Protein AF-A0AAV1KQA3-F1 (afdb_monomer_lite)

Radius of gyration: 20.81 Å; chains: 1; bounding box: 55×18×63 Å

Organism: NCBI:txid213953

Structure (mmCIF, N/CA/C/O backbone):
data_AF-A0AAV1KQA3-F1
#
_entry.id   AF-A0AAV1KQA3-F1
#
loop_
_atom_site.group_PDB
_atom_site.id
_atom_site.type_symbol
_atom_site.label_atom_id
_atom_site.label_alt_id
_atom_site.label_comp_id
_atom_site.label_asym_id
_atom_site.label_entity_id
_atom_site.label_seq_id
_atom_site.pdbx_PDB_ins_code
_atom_site.Cartn_x
_atom_site.Cartn_y
_atom_site.Cartn_z
_atom_site.occupancy
_atom_site.B_iso_or_equiv
_atom_site.auth_seq_id
_atom_site.auth_comp_id
_atom_site.auth_asym_id
_atom_site.auth_atom_id
_atom_site.pdbx_PDB_model_num
ATOM 1 N N . MET A 1 1 ? -23.483 11.299 -47.533 1.00 48.50 1 MET A N 1
ATOM 2 C CA . MET A 1 1 ? -22.781 10.428 -46.566 1.00 48.50 1 MET A CA 1
ATOM 3 C C . MET A 1 1 ? -21.319 10.354 -46.981 1.00 48.50 1 MET A C 1
ATOM 5 O O . MET A 1 1 ? -21.034 9.735 -47.994 1.00 48.50 1 MET A O 1
ATOM 9 N N . ALA A 1 2 ? -20.413 11.029 -46.272 1.00 47.44 2 ALA A N 1
ATOM 10 C CA . ALA A 1 2 ? -18.970 10.884 -46.468 1.00 47.44 2 ALA A CA 1
ATOM 11 C C . ALA A 1 2 ? -18.310 10.781 -45.087 1.00 47.44 2 ALA A C 1
ATOM 13 O O . ALA A 1 2 ? -18.509 11.638 -44.229 1.00 47.44 2 ALA A O 1
ATOM 14 N N . ASN A 1 3 ? -17.628 9.657 -44.879 1.00 52.06 3 ASN A N 1
ATOM 15 C CA . ASN A 1 3 ? -17.051 9.168 -43.632 1.00 52.06 3 ASN A CA 1
ATOM 16 C C . ASN A 1 3 ? -15.713 9.873 -43.339 1.00 52.06 3 ASN A C 1
ATOM 18 O O . ASN A 1 3 ? -14.778 9.790 -44.136 1.00 52.06 3 ASN A O 1
ATOM 22 N N . SER A 1 4 ? -15.624 10.566 -42.203 1.00 53.56 4 SER A N 1
ATOM 23 C CA . SER A 1 4 ? -14.412 11.230 -41.722 1.00 53.56 4 SER A CA 1
ATOM 24 C C . SER A 1 4 ? -13.442 10.207 -41.117 1.00 53.56 4 SER A C 1
ATOM 26 O O . SER A 1 4 ? -13.485 9.927 -39.921 1.00 53.56 4 SER A O 1
ATOM 28 N N . ASN A 1 5 ? -12.531 9.667 -41.930 1.00 58.69 5 ASN A N 1
ATOM 29 C CA . ASN A 1 5 ? -11.404 8.862 -41.448 1.00 58.69 5 ASN A CA 1
ATOM 30 C C . ASN A 1 5 ? -10.348 9.758 -40.776 1.00 58.69 5 ASN A C 1
ATOM 32 O O . ASN A 1 5 ? -9.314 10.087 -41.353 1.00 58.69 5 ASN A O 1
ATOM 36 N N . GLY A 1 6 ? -10.621 10.167 -39.537 1.00 58.97 6 GLY A N 1
ATOM 37 C CA . GLY A 1 6 ? -9.610 10.713 -38.642 1.00 58.97 6 GLY A CA 1
ATOM 38 C C . GLY A 1 6 ? -8.757 9.577 -38.085 1.00 58.97 6 GLY A C 1
ATOM 39 O O . GLY A 1 6 ? -9.265 8.716 -37.369 1.00 58.97 6 GLY A O 1
ATOM 40 N N . ASN A 1 7 ? -7.457 9.566 -38.384 1.00 63.25 7 ASN A N 1
ATOM 41 C CA . ASN A 1 7 ? -6.496 8.719 -37.679 1.00 63.25 7 ASN A CA 1
ATOM 42 C C . ASN A 1 7 ? -6.403 9.185 -36.219 1.00 63.25 7 ASN A C 1
ATOM 44 O O . ASN A 1 7 ? -5.567 10.013 -35.859 1.00 63.25 7 ASN A O 1
ATOM 48 N N . PHE A 1 8 ? -7.288 8.669 -35.366 1.00 64.75 8 PHE A N 1
ATOM 49 C CA . PHE A 1 8 ? -7.209 8.865 -33.927 1.00 64.75 8 PHE A CA 1
ATOM 50 C C . PHE A 1 8 ? -5.973 8.128 -33.414 1.00 64.75 8 PHE A C 1
ATOM 52 O O . PHE A 1 8 ? -6.027 6.936 -33.105 1.00 64.75 8 PHE A O 1
ATOM 59 N N . ILE A 1 9 ? -4.849 8.838 -33.301 1.00 70.38 9 ILE A N 1
ATOM 60 C CA . ILE A 1 9 ? -3.710 8.381 -32.509 1.00 70.38 9 ILE A CA 1
ATOM 61 C C . ILE A 1 9 ? -4.223 8.251 -31.071 1.00 70.38 9 ILE A C 1
ATOM 63 O O . ILE A 1 9 ? -4.304 9.224 -30.319 1.00 70.38 9 ILE A O 1
ATOM 67 N N . LYS A 1 10 ? -4.651 7.042 -30.692 1.00 69.06 10 LYS A N 1
ATOM 68 C CA . LYS A 1 10 ? -5.040 6.731 -29.318 1.00 69.06 10 LYS A CA 1
ATOM 69 C C . LYS A 1 10 ? -3.819 7.004 -28.451 1.00 69.06 10 LYS A C 1
ATOM 71 O O . LYS A 1 10 ? -2.821 6.295 -28.561 1.00 69.06 10 LYS A O 1
ATOM 76 N N . ARG A 1 11 ? -3.891 8.037 -27.603 1.00 68.88 11 ARG A N 1
ATOM 77 C CA . ARG A 1 11 ? -2.860 8.323 -26.598 1.00 68.88 11 ARG A CA 1
ATOM 78 C C . ARG A 1 11 ? -2.604 7.035 -25.823 1.00 68.88 11 ARG A C 1
ATOM 80 O O . ARG A 1 11 ? -3.481 6.553 -25.104 1.00 68.88 11 ARG A O 1
ATOM 87 N N . LYS A 1 12 ? -1.429 6.444 -26.031 1.00 66.94 12 LYS A N 1
ATOM 88 C CA . LYS A 1 12 ? -1.025 5.214 -25.357 1.00 66.94 12 LYS A CA 1
ATOM 89 C C . LYS A 1 12 ? -0.866 5.580 -23.886 1.00 66.94 12 LYS A C 1
ATOM 91 O O . LYS A 1 12 ? 0.013 6.363 -23.538 1.00 66.94 12 LYS A O 1
ATOM 96 N N . ARG A 1 13 ? -1.780 5.106 -23.040 1.00 66.19 13 ARG A N 1
ATOM 97 C CA . ARG A 1 13 ? -1.722 5.357 -21.598 1.00 66.19 13 ARG A CA 1
ATOM 98 C C . ARG A 1 13 ? -0.417 4.747 -21.094 1.00 66.19 13 ARG A C 1
ATOM 100 O O . ARG A 1 13 ? -0.241 3.535 -21.210 1.00 66.19 13 ARG A O 1
ATOM 107 N N . SER A 1 14 ? 0.508 5.573 -20.608 1.00 69.00 14 SER A N 1
ATOM 108 C CA . SER A 1 14 ? 1.692 5.058 -19.924 1.00 69.00 14 SER A CA 1
ATOM 109 C C . SER A 1 14 ? 1.239 4.248 -18.711 1.00 69.00 14 SER A C 1
ATOM 111 O O . SER A 1 14 ? 0.180 4.509 -18.124 1.00 69.00 14 SER A O 1
ATOM 113 N N . ALA A 1 15 ? 1.996 3.204 -18.376 1.00 67.25 15 ALA A N 1
ATOM 114 C CA . ALA A 1 15 ? 1.697 2.406 -17.201 1.00 67.25 15 ALA A CA 1
ATOM 115 C C . ALA A 1 15 ? 1.762 3.321 -15.971 1.00 67.25 15 ALA A C 1
ATOM 117 O O . ALA A 1 15 ? 2.777 3.957 -15.721 1.00 67.25 15 ALA A O 1
ATOM 118 N N . ASN A 1 16 ? 0.664 3.400 -15.216 1.00 73.31 16 ASN A N 1
ATOM 119 C CA . ASN A 1 16 ? 0.562 4.279 -14.046 1.00 73.31 16 ASN A CA 1
ATOM 120 C C . ASN A 1 16 ? 1.492 3.852 -12.894 1.00 73.31 16 ASN A C 1
ATOM 122 O O . ASN A 1 16 ? 1.619 4.579 -11.920 1.00 73.31 16 ASN A O 1
ATOM 126 N N . TRP A 1 17 ? 2.047 2.644 -12.974 1.00 79.12 17 TRP A N 1
ATOM 127 C CA . TRP A 1 17 ? 2.916 2.031 -11.978 1.00 79.12 17 TRP A CA 1
ATOM 128 C C . TRP A 1 17 ? 3.841 1.050 -12.685 1.00 79.12 17 TRP A C 1
ATOM 130 O O . TRP A 1 17 ? 3.345 0.129 -13.357 1.00 79.12 17 TRP A O 1
ATOM 140 N N . ASP A 1 18 ? 5.144 1.203 -12.484 1.00 82.25 18 ASP A N 1
ATOM 141 C CA . ASP A 1 18 ? 6.125 0.229 -12.946 1.00 82.25 18 ASP A CA 1
ATOM 142 C C . ASP A 1 18 ? 6.026 -1.081 -12.134 1.00 82.25 18 ASP A C 1
ATOM 144 O O . ASP A 1 18 ? 5.532 -1.116 -11.001 1.00 82.25 18 ASP A O 1
ATOM 148 N N . ALA A 1 19 ? 6.467 -2.197 -12.710 1.00 83.56 19 ALA A N 1
ATOM 149 C CA . ALA A 1 19 ? 6.544 -3.483 -12.027 1.00 83.56 19 ALA A CA 1
ATOM 150 C C . ALA A 1 19 ? 7.448 -3.408 -10.784 1.00 83.56 19 ALA A C 1
ATOM 152 O O . ALA A 1 19 ? 7.100 -3.970 -9.740 1.00 83.56 19 ALA A O 1
ATOM 153 N N . LEU A 1 20 ? 8.555 -2.663 -10.876 1.00 83.81 20 LEU A N 1
ATOM 154 C CA . LEU A 1 20 ? 9.470 -2.425 -9.758 1.00 83.81 20 LEU A CA 1
ATOM 155 C C . LEU A 1 20 ? 8.797 -1.624 -8.641 1.00 83.81 20 LEU A C 1
ATOM 157 O O . LEU A 1 20 ? 8.812 -2.049 -7.486 1.00 83.81 20 LEU A O 1
ATOM 161 N N . GLU A 1 21 ? 8.105 -0.536 -8.983 1.00 84.50 21 GLU A N 1
ATOM 162 C CA . GLU A 1 21 ? 7.363 0.282 -8.016 1.00 84.50 21 GLU A CA 1
ATOM 163 C C . GLU A 1 21 ? 6.272 -0.527 -7.304 1.00 84.50 21 GLU A C 1
ATOM 165 O O . GLU A 1 21 ? 6.111 -0.433 -6.086 1.00 84.50 21 GLU A O 1
ATOM 170 N N . LYS A 1 22 ? 5.557 -1.395 -8.033 1.00 86.75 22 LYS A N 1
ATOM 171 C CA . LYS A 1 22 ? 4.566 -2.309 -7.439 1.00 86.75 22 LYS A CA 1
ATOM 172 C C . LYS A 1 22 ? 5.205 -3.286 -6.458 1.00 86.75 22 LYS A C 1
ATOM 174 O O . LYS A 1 22 ? 4.625 -3.551 -5.405 1.00 86.75 22 LYS A O 1
ATOM 179 N N . SER A 1 23 ? 6.361 -3.849 -6.804 1.00 89.00 23 SER A N 1
ATOM 180 C CA . SER A 1 23 ? 7.085 -4.784 -5.938 1.00 89.00 23 SER A CA 1
ATOM 181 C C . SER A 1 23 ? 7.569 -4.092 -4.660 1.00 89.00 23 SER A C 1
ATOM 183 O O . SER A 1 23 ? 7.334 -4.581 -3.552 1.00 89.00 23 SER A O 1
ATOM 185 N N . LEU A 1 24 ? 8.142 -2.894 -4.804 1.00 88.56 24 LEU A N 1
ATOM 186 C CA . LEU A 1 24 ? 8.610 -2.083 -3.687 1.00 88.56 24 LEU A CA 1
ATOM 187 C C . LEU A 1 24 ? 7.464 -1.701 -2.743 1.00 88.56 24 LEU A C 1
ATOM 189 O O . LEU A 1 24 ? 7.595 -1.837 -1.524 1.00 88.56 24 LEU A O 1
ATOM 193 N N . LEU A 1 25 ? 6.320 -1.281 -3.291 1.00 88.56 25 LEU A N 1
ATOM 194 C CA . LEU A 1 25 ? 5.140 -0.956 -2.493 1.00 88.56 25 LEU A CA 1
ATOM 195 C C . LEU A 1 25 ? 4.642 -2.176 -1.708 1.00 88.56 25 LEU A C 1
ATOM 197 O O . LEU A 1 25 ? 4.402 -2.068 -0.506 1.00 88.56 25 LEU A O 1
ATOM 201 N N . LYS A 1 26 ? 4.538 -3.347 -2.354 1.00 89.62 26 LYS A N 1
ATOM 202 C CA . LYS A 1 26 ? 4.139 -4.598 -1.686 1.00 89.62 26 LYS A CA 1
ATOM 203 C C . LYS A 1 26 ? 5.079 -4.954 -0.536 1.00 89.62 26 LYS A C 1
ATOM 205 O O . LYS A 1 26 ? 4.607 -5.327 0.536 1.00 89.62 26 LYS A O 1
ATOM 210 N N . SER A 1 27 ? 6.387 -4.795 -0.736 1.00 90.06 27 SER A N 1
ATOM 211 C CA . SER A 1 27 ? 7.386 -4.997 0.317 1.00 90.06 27 SER A CA 1
ATOM 212 C C . SER A 1 27 ? 7.173 -4.030 1.490 1.00 90.06 27 SER A C 1
ATOM 214 O O . SER A 1 27 ? 7.067 -4.461 2.637 1.00 90.06 27 SER A O 1
ATOM 216 N N . CYS A 1 28 ? 6.984 -2.735 1.205 1.00 89.50 28 CYS A N 1
ATOM 217 C CA . CYS A 1 28 ? 6.738 -1.712 2.227 1.00 89.50 28 CYS A CA 1
ATOM 218 C C . CYS A 1 28 ? 5.442 -1.947 3.015 1.00 89.50 28 CYS A C 1
ATOM 220 O O . CYS A 1 28 ? 5.373 -1.605 4.195 1.00 89.50 28 CYS A O 1
ATOM 222 N N . MET A 1 29 ? 4.417 -2.507 2.368 1.00 89.56 29 MET A N 1
ATOM 223 C CA . MET A 1 29 ? 3.120 -2.787 2.981 1.00 89.56 29 MET A CA 1
ATOM 224 C C . MET A 1 29 ? 3.109 -4.051 3.837 1.00 89.56 29 MET A C 1
ATOM 226 O O . MET A 1 29 ? 2.300 -4.112 4.758 1.00 89.56 29 MET A O 1
ATOM 230 N N . LYS A 1 30 ? 3.983 -5.033 3.569 1.00 91.19 30 LYS A N 1
ATOM 231 C CA . LYS A 1 30 ? 3.951 -6.381 4.172 1.00 91.19 30 LYS A CA 1
ATOM 232 C C . LYS A 1 30 ? 3.856 -6.370 5.704 1.00 91.19 30 LYS A C 1
ATOM 234 O O . LYS A 1 30 ? 3.108 -7.154 6.274 1.00 91.19 30 LYS A O 1
ATOM 239 N N . GLU A 1 31 ? 4.559 -5.453 6.363 1.00 87.50 31 GLU A N 1
ATOM 240 C CA . GLU A 1 31 ? 4.556 -5.306 7.829 1.00 87.50 31 GLU A CA 1
ATOM 241 C C . GLU A 1 31 ? 3.282 -4.655 8.397 1.00 87.50 31 GLU A C 1
ATOM 243 O O . GLU A 1 31 ? 3.009 -4.767 9.588 1.00 87.50 31 GLU A O 1
ATOM 248 N N . PHE A 1 32 ? 2.498 -3.970 7.564 1.00 87.94 32 PHE A N 1
ATOM 249 C CA . PHE A 1 32 ? 1.310 -3.214 7.970 1.00 87.94 32 PHE A CA 1
ATOM 250 C C . PHE A 1 32 ? -0.002 -3.849 7.496 1.00 87.94 32 PHE A C 1
ATOM 252 O O . PHE A 1 32 ? -1.070 -3.337 7.834 1.00 87.94 32 PHE A O 1
ATOM 259 N N . VAL A 1 33 ? 0.059 -4.956 6.743 1.00 88.81 33 VAL A N 1
ATOM 260 C CA . VAL A 1 33 ? -1.114 -5.645 6.173 1.00 88.81 33 VAL A CA 1
ATOM 261 C C . VAL A 1 33 ? -2.145 -5.971 7.250 1.00 88.81 33 VAL A C 1
ATOM 263 O O . VAL A 1 33 ? -3.309 -5.632 7.089 1.00 88.81 33 VAL A O 1
ATOM 266 N N . SER A 1 34 ? -1.719 -6.514 8.391 1.00 87.50 34 SER A N 1
ATOM 267 C CA . SER A 1 34 ? -2.615 -6.874 9.500 1.00 87.50 34 SER A CA 1
ATOM 268 C C . SER A 1 34 ? -3.397 -5.687 10.078 1.00 87.50 34 SER A C 1
ATOM 270 O O . SER A 1 34 ? -4.520 -5.852 10.550 1.00 87.50 34 SER A O 1
ATOM 272 N N . ILE A 1 35 ? -2.827 -4.480 10.028 1.00 85.88 35 ILE A N 1
ATOM 273 C CA . ILE A 1 35 ? -3.458 -3.247 10.514 1.00 85.88 35 ILE A CA 1
ATOM 274 C C . ILE A 1 35 ? -4.365 -2.653 9.429 1.00 85.88 35 ILE A C 1
ATOM 276 O O . ILE A 1 35 ? -5.466 -2.186 9.723 1.00 85.88 35 ILE A O 1
ATOM 280 N N . ILE A 1 36 ? -3.906 -2.668 8.175 1.00 83.69 36 ILE A N 1
ATOM 281 C CA . ILE A 1 36 ? -4.602 -2.075 7.027 1.00 83.69 36 ILE A CA 1
ATOM 282 C C . ILE A 1 36 ? -5.824 -2.910 6.623 1.00 83.69 36 ILE A C 1
ATOM 284 O O . ILE A 1 36 ? -6.900 -2.347 6.431 1.00 83.69 36 ILE A O 1
ATOM 288 N N . GLU A 1 37 ? -5.680 -4.235 6.542 1.00 85.31 37 GLU A N 1
ATOM 289 C CA . GLU A 1 37 ? -6.749 -5.178 6.177 1.00 85.31 37 GLU A CA 1
ATOM 290 C C . GLU A 1 37 ? -7.722 -5.471 7.323 1.00 85.31 37 GLU A C 1
ATOM 292 O O . GLU A 1 37 ? -8.711 -6.183 7.135 1.00 85.31 37 GLU A O 1
ATOM 297 N N . ASN A 1 38 ? -7.482 -4.911 8.512 1.00 84.25 38 ASN A N 1
ATOM 298 C CA . ASN A 1 38 ? -8.420 -5.027 9.616 1.00 84.25 38 ASN A CA 1
ATOM 299 C C . ASN A 1 38 ? -9.799 -4.498 9.178 1.00 84.25 38 ASN A C 1
ATOM 301 O O . ASN A 1 38 ? -9.922 -3.359 8.732 1.00 84.25 38 ASN A O 1
ATOM 305 N N . LYS A 1 39 ? -10.851 -5.311 9.302 1.00 82.44 39 LYS A N 1
ATOM 306 C CA . LYS A 1 39 ? -12.211 -4.951 8.868 1.00 82.44 39 LYS A CA 1
ATOM 307 C C . LYS A 1 39 ? -12.917 -3.983 9.821 1.00 82.44 39 LYS A C 1
ATOM 309 O O . LYS A 1 39 ? -13.910 -3.384 9.422 1.00 82.44 39 LYS A O 1
ATOM 314 N N . ASN A 1 40 ? -12.398 -3.779 11.033 1.00 81.06 40 ASN A N 1
ATOM 315 C CA . ASN A 1 40 ? -12.963 -2.815 11.972 1.00 81.06 40 ASN A CA 1
ATOM 316 C C . ASN A 1 40 ? -12.858 -1.382 11.435 1.00 81.06 40 ASN A C 1
ATOM 318 O O . ASN A 1 40 ? -11.814 -0.941 10.937 1.00 81.06 40 ASN A O 1
ATOM 322 N N . THR A 1 41 ? -13.953 -0.644 11.583 1.00 76.62 41 THR A N 1
ATOM 323 C CA . THR A 1 41 ? -14.117 0.738 11.114 1.00 76.62 41 THR A CA 1
ATOM 324 C C . THR A 1 41 ? -14.194 1.741 12.260 1.00 76.62 41 THR A C 1
ATOM 326 O O . THR A 1 41 ? -14.603 2.882 12.048 1.00 76.62 41 THR A O 1
ATOM 329 N N . ASP A 1 42 ? -13.807 1.341 13.473 1.00 82.50 42 ASP A N 1
ATOM 330 C CA . ASP A 1 42 ? -13.823 2.219 14.642 1.00 82.50 42 ASP A CA 1
ATOM 331 C C . ASP A 1 42 ? -12.881 3.410 14.460 1.00 82.50 42 ASP A C 1
ATOM 333 O O . ASP A 1 42 ? -11.830 3.310 13.821 1.00 82.50 42 ASP A O 1
ATOM 337 N N . THR A 1 43 ? -13.197 4.534 15.103 1.00 82.25 43 THR A N 1
ATOM 338 C CA . THR A 1 43 ? -12.393 5.765 15.042 1.00 82.25 43 THR A CA 1
ATOM 339 C C . THR A 1 43 ? -10.923 5.526 15.401 1.00 82.25 43 THR A C 1
ATOM 341 O O . THR A 1 43 ? -10.028 6.091 14.770 1.00 82.25 43 THR A O 1
ATOM 344 N N . ASN A 1 44 ? -10.645 4.663 16.383 1.00 81.38 44 ASN A N 1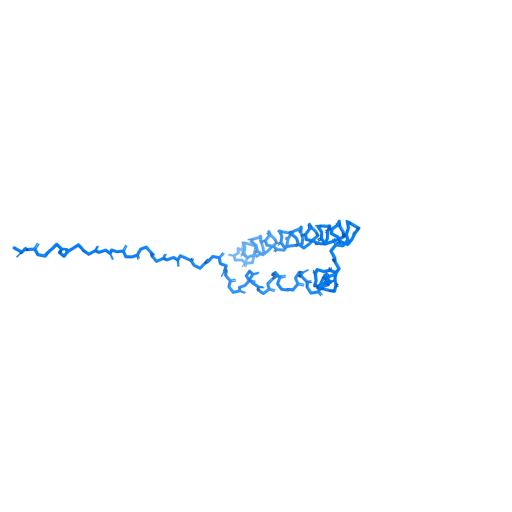
ATOM 345 C CA . ASN A 1 44 ? -9.278 4.337 16.793 1.00 81.38 44 ASN A CA 1
ATOM 346 C C . ASN A 1 44 ? -8.549 3.447 15.765 1.00 81.38 44 ASN A C 1
ATOM 348 O O . ASN A 1 44 ? -7.371 3.656 15.460 1.00 81.38 44 ASN A O 1
ATOM 352 N N . THR A 1 45 ? -9.271 2.496 15.172 1.00 77.75 45 THR A N 1
ATOM 353 C CA . THR A 1 45 ? -8.763 1.605 14.120 1.00 77.75 45 THR A CA 1
ATOM 354 C C . THR A 1 45 ? -8.476 2.389 12.837 1.00 77.75 45 THR A C 1
ATOM 356 O O . THR A 1 45 ? -7.428 2.203 12.222 1.00 7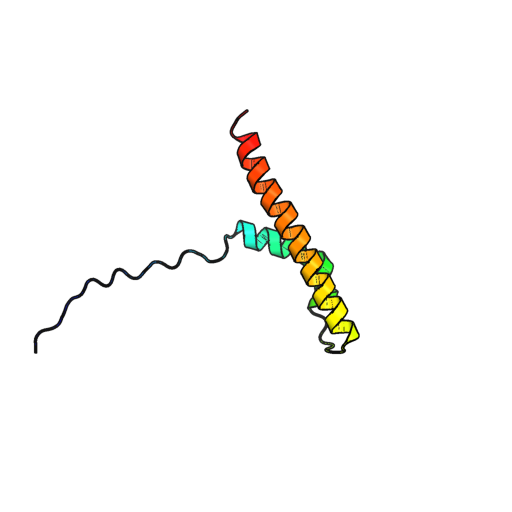7.75 45 THR A O 1
ATOM 359 N N . ASN A 1 46 ? -9.328 3.355 12.485 1.00 75.69 46 ASN A N 1
ATOM 360 C CA . ASN A 1 46 ? -9.117 4.247 11.343 1.00 75.69 46 ASN A CA 1
ATOM 361 C C . ASN A 1 46 ? -7.901 5.160 11.545 1.00 75.69 46 ASN A C 1
ATOM 363 O O . ASN A 1 46 ? -7.084 5.285 10.637 1.00 75.69 46 ASN A O 1
ATOM 367 N N . LYS A 1 47 ? -7.709 5.730 12.746 1.00 83.06 47 LYS A N 1
ATOM 368 C CA . LYS A 1 47 ? -6.479 6.477 13.079 1.00 83.06 47 LYS A CA 1
ATOM 369 C C . LYS A 1 47 ? -5.231 5.610 12.898 1.00 83.06 47 LYS A C 1
ATOM 371 O O . LYS A 1 47 ? -4.261 6.046 12.281 1.00 83.06 47 LYS A O 1
ATOM 376 N N . SER A 1 48 ? -5.278 4.369 13.377 1.00 83.94 48 SER A N 1
ATOM 377 C CA . SER A 1 48 ? -4.166 3.417 13.265 1.00 83.94 48 SER A CA 1
ATOM 378 C C . SER A 1 48 ? -3.858 3.051 11.808 1.00 83.94 48 SER A C 1
ATOM 380 O O . SER A 1 48 ? -2.692 3.041 11.416 1.00 83.94 48 SER A O 1
ATOM 382 N N . LYS A 1 49 ? -4.889 2.845 10.978 1.00 84.75 49 LYS A N 1
ATOM 383 C CA . LYS A 1 49 ? -4.757 2.638 9.526 1.00 84.75 49 LYS A CA 1
ATOM 384 C C . LYS A 1 49 ? -4.124 3.841 8.834 1.00 84.75 49 LYS A C 1
ATOM 386 O O . LYS A 1 49 ? -3.195 3.667 8.053 1.00 84.75 49 LYS A O 1
ATOM 391 N N . THR A 1 50 ? -4.571 5.058 9.144 1.00 86.12 50 THR A N 1
ATOM 392 C CA . THR A 1 50 ? -3.995 6.286 8.575 1.00 86.12 50 THR A CA 1
ATOM 393 C C . THR A 1 50 ? -2.515 6.423 8.927 1.00 86.12 50 THR A C 1
ATOM 395 O O . THR A 1 50 ? -1.693 6.686 8.051 1.00 86.12 50 THR A O 1
ATOM 398 N N . ILE A 1 51 ? -2.145 6.174 10.187 1.00 89.00 51 ILE A N 1
ATOM 399 C CA . ILE A 1 51 ? -0.742 6.193 10.629 1.00 89.00 51 ILE A CA 1
ATOM 400 C C . ILE A 1 51 ? 0.072 5.109 9.909 1.00 89.00 51 ILE A C 1
ATOM 402 O O . ILE A 1 51 ? 1.202 5.365 9.486 1.00 89.00 51 ILE A O 1
ATOM 406 N N . ALA A 1 52 ? -0.483 3.905 9.747 1.00 87.75 52 ALA A N 1
ATOM 407 C CA . ALA A 1 52 ? 0.160 2.824 9.006 1.00 87.75 52 ALA A CA 1
ATOM 408 C C . ALA A 1 52 ? 0.417 3.224 7.543 1.00 87.75 52 ALA A C 1
ATOM 410 O O . ALA A 1 52 ? 1.545 3.099 7.068 1.00 87.75 52 ALA A O 1
ATOM 411 N N . TRP A 1 53 ? -0.569 3.814 6.862 1.00 87.69 53 TRP A N 1
ATOM 412 C CA . TRP A 1 53 ? -0.407 4.332 5.501 1.00 87.69 53 TRP A CA 1
ATOM 413 C C . TRP A 1 53 ? 0.643 5.440 5.399 1.00 87.69 53 TRP A C 1
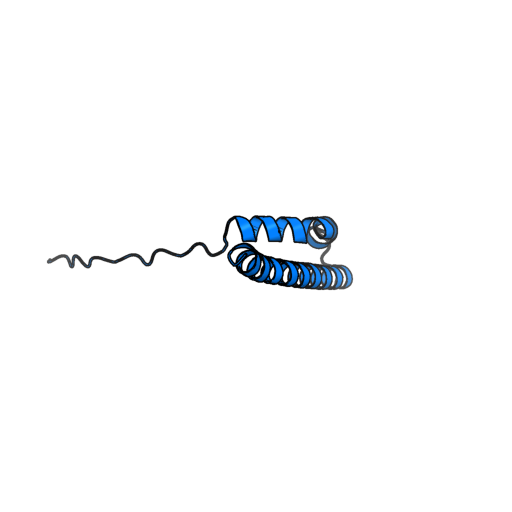ATOM 415 O O . TRP A 1 53 ? 1.465 5.419 4.484 1.00 87.69 5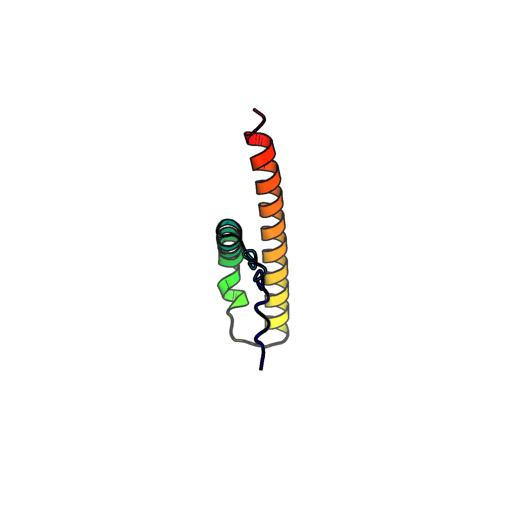3 TRP A O 1
ATOM 425 N N . GLN A 1 54 ? 0.697 6.364 6.363 1.00 90.44 54 GLN A N 1
ATOM 426 C CA . GLN A 1 54 ? 1.750 7.384 6.408 1.00 90.44 54 GLN A CA 1
ATOM 427 C C . GLN A 1 54 ? 3.148 6.768 6.556 1.00 90.44 54 GLN A C 1
ATOM 429 O O . GLN A 1 54 ? 4.103 7.242 5.938 1.00 90.44 54 GLN A O 1
ATOM 434 N N . LYS A 1 55 ? 3.288 5.700 7.351 1.00 91.00 55 LYS A N 1
ATOM 435 C CA . LYS A 1 55 ? 4.555 4.965 7.490 1.00 91.00 55 LYS A CA 1
ATOM 436 C C . LYS A 1 55 ? 4.933 4.242 6.197 1.00 91.00 55 LYS A C 1
ATOM 438 O O . LYS A 1 55 ? 6.089 4.338 5.788 1.00 91.00 55 LYS A O 1
ATOM 443 N N . VAL A 1 56 ? 3.977 3.580 5.540 1.00 89.50 56 VAL A N 1
ATOM 444 C CA . VAL A 1 56 ? 4.178 2.941 4.227 1.00 89.50 56 VAL A CA 1
ATOM 445 C C . VAL A 1 56 ? 4.645 3.971 3.203 1.00 89.50 56 VAL A C 1
ATOM 447 O O . VAL A 1 56 ? 5.649 3.741 2.538 1.00 89.50 56 VAL A O 1
ATOM 450 N N . MET A 1 57 ? 3.990 5.132 3.127 1.00 88.44 57 MET A N 1
ATOM 451 C CA . MET A 1 57 ? 4.358 6.200 2.197 1.00 88.44 57 MET A CA 1
ATOM 452 C C . MET A 1 57 ? 5.766 6.741 2.473 1.00 88.44 57 MET A C 1
ATOM 454 O O . MET A 1 57 ? 6.569 6.852 1.552 1.00 88.44 57 MET A O 1
ATOM 458 N N . LYS A 1 58 ? 6.107 7.016 3.741 1.00 89.38 58 LYS A N 1
ATOM 459 C CA . LYS A 1 58 ? 7.461 7.454 4.123 1.00 89.38 58 LYS A CA 1
ATOM 460 C C . LYS A 1 58 ? 8.526 6.429 3.738 1.00 89.38 58 LYS A C 1
ATOM 462 O O . LYS A 1 58 ? 9.577 6.816 3.237 1.00 89.38 58 LYS A O 1
ATOM 467 N N . ARG A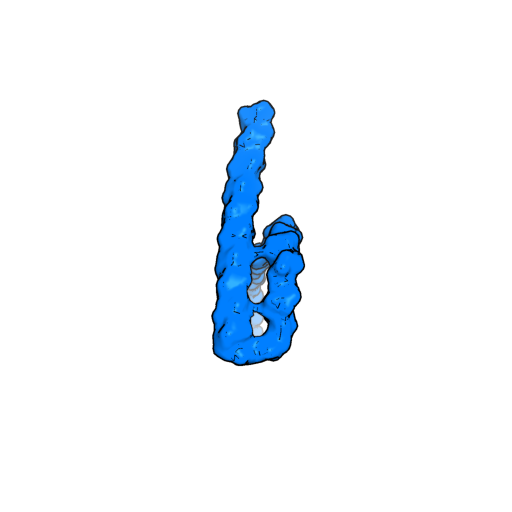 1 59 ? 8.268 5.135 3.958 1.00 89.56 59 ARG A N 1
ATOM 468 C CA . ARG A 1 59 ? 9.177 4.054 3.545 1.00 89.56 59 ARG A CA 1
ATOM 469 C C . ARG A 1 59 ? 9.302 3.992 2.028 1.00 89.56 59 ARG A C 1
ATOM 471 O O . ARG A 1 59 ? 10.418 3.983 1.528 1.00 89.56 59 ARG A O 1
ATOM 478 N N . PHE A 1 60 ? 8.184 4.017 1.312 1.00 87.94 60 PHE A N 1
ATOM 479 C CA . PHE A 1 60 ? 8.170 3.969 -0.144 1.00 87.94 60 PHE A CA 1
ATOM 480 C C . PHE A 1 60 ? 8.975 5.121 -0.756 1.00 87.94 60 PHE A C 1
ATOM 482 O O . PHE A 1 60 ? 9.871 4.864 -1.548 1.00 87.94 60 PHE A O 1
ATOM 489 N N . VAL A 1 61 ? 8.749 6.366 -0.314 1.00 84.69 61 VAL A N 1
ATOM 490 C CA . VAL A 1 61 ? 9.529 7.537 -0.761 1.00 84.69 61 VAL A CA 1
ATOM 491 C C . VAL A 1 61 ? 11.005 7.384 -0.410 1.00 84.69 61 VAL A C 1
ATOM 493 O O . VAL A 1 61 ? 11.858 7.624 -1.256 1.00 84.69 61 VAL A O 1
ATOM 496 N N . LYS A 1 62 ? 11.317 6.944 0.816 1.00 84.19 62 LYS A N 1
ATOM 497 C CA . LYS A 1 62 ? 12.695 6.699 1.249 1.00 84.19 62 LYS A CA 1
ATOM 498 C C . LYS A 1 62 ? 13.406 5.754 0.271 1.00 84.19 62 LYS A C 1
ATOM 500 O O . LYS A 1 62 ? 14.444 6.119 -0.265 1.00 84.19 62 LYS A O 1
ATOM 505 N N . TYR A 1 63 ? 12.845 4.576 0.009 1.00 80.38 63 TYR A N 1
ATOM 506 C CA . TYR A 1 63 ? 13.456 3.584 -0.882 1.00 80.38 63 TYR A CA 1
ATOM 507 C C . TYR A 1 63 ? 13.455 4.001 -2.359 1.00 80.38 63 TYR A C 1
ATOM 509 O O . TYR A 1 63 ? 14.420 3.715 -3.055 1.00 80.38 63 TYR A O 1
ATOM 517 N N . HIS A 1 64 ? 12.426 4.713 -2.826 1.00 72.56 64 HIS A N 1
ATOM 518 C CA . HIS A 1 64 ? 12.354 5.221 -4.203 1.00 72.56 64 HIS A CA 1
ATOM 519 C C . HIS A 1 64 ? 13.447 6.264 -4.483 1.00 72.56 64 HIS A C 1
ATOM 521 O O . HIS A 1 64 ? 14.117 6.196 -5.509 1.00 72.56 64 HIS A O 1
ATOM 527 N N . VAL A 1 65 ? 13.722 7.154 -3.522 1.00 64.44 65 VAL A N 1
ATOM 528 C CA . VAL A 1 65 ? 14.838 8.115 -3.603 1.00 64.44 65 VAL A CA 1
ATOM 529 C C . VAL A 1 65 ? 16.197 7.407 -3.567 1.00 64.44 65 VAL A C 1
ATOM 531 O O . VAL A 1 65 ? 17.103 7.794 -4.304 1.00 64.44 65 VAL A O 1
ATOM 534 N N . TYR A 1 66 ? 16.355 6.358 -2.750 1.00 57.81 66 TYR A N 1
ATOM 535 C CA . TYR A 1 66 ? 17.601 5.587 -2.726 1.00 57.81 66 TYR A CA 1
ATOM 536 C C . TYR A 1 66 ? 17.844 4.821 -4.024 1.00 57.81 66 TYR A C 1
ATOM 538 O O . TYR A 1 66 ? 18.972 4.846 -4.485 1.00 57.81 66 TYR A O 1
ATOM 546 N N . GLU A 1 67 ? 16.833 4.211 -4.644 1.00 53.44 67 GLU A N 1
ATOM 547 C CA . GLU A 1 67 ? 16.972 3.561 -5.959 1.00 53.44 67 GLU A CA 1
ATOM 548 C C . GLU A 1 67 ? 17.381 4.569 -7.042 1.00 53.44 67 GLU A C 1
ATOM 550 O O . GLU A 1 67 ? 18.301 4.315 -7.820 1.00 53.44 67 GLU A O 1
ATOM 555 N N . PHE A 1 68 ? 16.789 5.767 -7.045 1.00 48.25 68 PHE A N 1
ATOM 556 C CA . PHE A 1 68 ? 17.164 6.817 -7.996 1.00 48.25 68 PHE A CA 1
ATOM 557 C C . PHE A 1 68 ? 18.617 7.293 -7.803 1.00 48.25 68 PHE A C 1
ATOM 559 O O . PHE A 1 68 ? 19.348 7.465 -8.779 1.00 48.25 68 PHE A O 1
ATOM 566 N N . CYS A 1 69 ? 19.075 7.438 -6.553 1.00 45.41 69 CYS A N 1
ATOM 567 C CA . CYS A 1 69 ? 20.470 7.768 -6.235 1.00 45.41 69 CYS A CA 1
ATOM 568 C C . CYS A 1 69 ? 21.443 6.599 -6.468 1.00 45.41 69 CYS A C 1
ATOM 570 O O . CYS A 1 69 ? 22.569 6.826 -6.902 1.00 45.41 69 CYS A O 1
ATOM 572 N N . PHE A 1 70 ? 21.040 5.357 -6.199 1.00 39.84 70 PHE A N 1
ATOM 573 C CA . PHE A 1 70 ? 21.890 4.170 -6.316 1.00 39.84 70 PHE A CA 1
ATOM 574 C C . PHE A 1 70 ? 22.133 3.810 -7.784 1.00 39.84 70 PHE A C 1
ATOM 576 O O . PHE A 1 70 ? 23.266 3.522 -8.161 1.00 39.84 70 PHE A O 1
ATOM 583 N N . THR A 1 71 ? 21.119 3.949 -8.644 1.00 44.88 71 THR A N 1
ATOM 584 C CA . THR A 1 71 ? 21.287 3.755 -10.095 1.00 44.88 71 THR A CA 1
ATOM 585 C C . THR A 1 71 ? 22.215 4.818 -10.698 1.00 44.88 71 THR A C 1
ATOM 587 O O . THR A 1 71 ? 23.05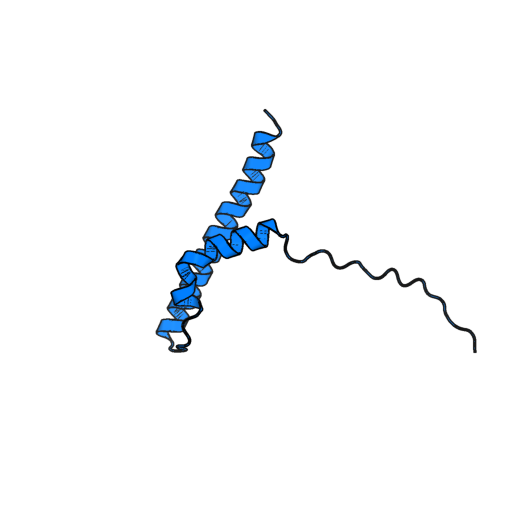6 4.500 -11.538 1.00 44.88 71 THR A O 1
ATOM 590 N N . PHE A 1 72 ? 22.131 6.069 -10.226 1.00 36.69 72 PHE A N 1
ATOM 591 C CA . PHE A 1 72 ? 23.041 7.143 -10.646 1.00 36.69 72 PHE A CA 1
ATOM 592 C C . PHE A 1 72 ? 24.476 6.974 -10.125 1.00 36.69 72 PHE A C 1
ATOM 594 O O . PHE A 1 72 ? 25.413 7.382 -10.810 1.00 36.69 72 PHE A O 1
ATOM 601 N N . LEU A 1 73 ? 24.665 6.380 -8.942 1.00 33.28 73 LEU A N 1
ATOM 602 C CA . LEU A 1 73 ? 25.990 6.185 -8.347 1.00 33.28 73 LEU A CA 1
ATOM 603 C C . LEU A 1 73 ? 26.715 4.949 -8.905 1.00 33.28 73 LEU A C 1
ATOM 605 O O . LEU A 1 73 ? 27.926 4.996 -9.088 1.00 33.28 73 LEU A O 1
ATOM 609 N N . VAL A 1 74 ? 25.991 3.872 -9.229 1.00 39.34 74 VAL A N 1
ATOM 610 C CA . VAL A 1 74 ? 26.587 2.641 -9.782 1.00 39.34 74 VAL A CA 1
ATOM 611 C C . VAL A 1 74 ? 26.904 2.766 -11.280 1.00 39.34 74 VAL A C 1
ATOM 613 O O . VAL A 1 74 ? 27.839 2.134 -11.750 1.00 39.34 74 VAL A O 1
ATOM 616 N N . CYS A 1 75 ? 26.214 3.629 -12.037 1.00 35.31 75 CYS A N 1
ATOM 617 C CA . CYS A 1 75 ? 26.507 3.840 -13.466 1.00 35.31 75 CYS A CA 1
ATOM 618 C C . CYS A 1 75 ? 27.589 4.907 -13.750 1.00 35.31 75 CYS A C 1
ATOM 620 O O . CYS A 1 75 ? 27.764 5.301 -14.904 1.00 35.31 75 CYS A O 1
ATOM 622 N N . LYS A 1 76 ? 28.294 5.416 -12.728 1.00 42.72 76 LYS A N 1
ATOM 623 C CA . LYS A 1 76 ? 29.367 6.422 -12.881 1.00 42.72 76 LYS A CA 1
ATOM 624 C C . LYS A 1 76 ? 30.691 6.019 -12.211 1.00 42.72 76 LYS A C 1
ATOM 626 O O . LYS A 1 76 ? 31.536 6.885 -11.990 1.00 42.72 76 LYS A O 1
ATOM 631 N N . LEU A 1 77 ? 30.856 4.733 -11.902 1.00 38.00 77 LEU A N 1
ATOM 632 C CA . LEU A 1 77 ? 32.082 4.128 -11.376 1.00 38.00 77 LEU A CA 1
ATOM 633 C C . LEU A 1 77 ? 32.634 3.103 -12.366 1.00 38.00 77 LEU A C 1
ATOM 635 O O . LEU A 1 77 ? 31.812 2.367 -12.955 1.00 38.00 77 LEU A O 1
#

pLDDT: mean 73.7, std 17.1, range [33.28, 91.19]

InterPro domains:
  IPR028002 Myb/SANT-like DNA-binding domain 5 [PF13873] (13-62)

Sequence (77 aa):
MANSNGNFIKRKRSANWDALEKSLLKSCMKEFVSIIENKNTDTNTNKSKTIAWQKVMKRFVKYHVYEFCFTFLVCKL

Secondary structure (DSSP, 8-state):
---------------SS-HHHHHHHHHHHTTTHHHHS-----HHHHHHHHHHHHHHHHHHHHHHHHHHHHHHHHTT-

Foldseek 3Di:
DDDDPDPPPPPDDDDPADPVLVVLLCVLCVVVCCLQVPPDPDPVSVVSNVVSVVSSVVSSVVVVVVVVVVVVVVVPD